Protein AF-A0AAW0FY39-F1 (afdb_monomer)

Secondary structure (DSSP, 8-state):
--PPPPHHHHHHHHHHHHHHHHHHHHHHHHH-SSGGG----TT--SPPGGGTSPPPHHHHHHHHHHHHHHHHHHHHHS-HHHHHHHHHHHHHHHHHTTS---------

Foldseek 3Di:
DDDQDDVVLLVVLVVQLVVLVVLLLVQVCVLDPHSVPQDPDPPDPDDHSCNPD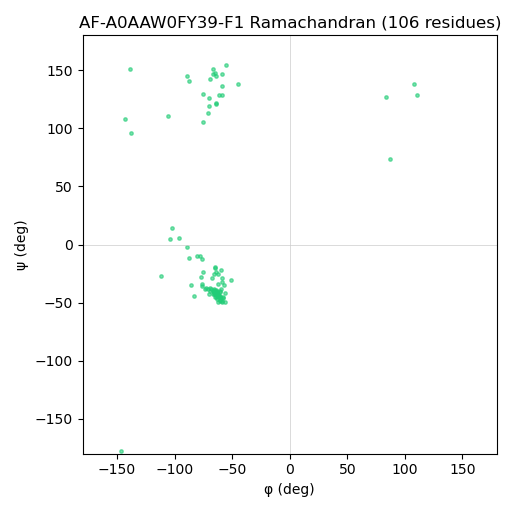PDDPSNVVSVVSNVVSVLVNCPNPDDVVVVVQVVVVVVVVVVCVVPDDDDDDDGD

Sequence (108 aa):
MSKIPAFAEIDQLVSLITSSVETIKTQYASLASNPSTLDLSLDSTAKHPLDLKAVPSALQDAFRTLQGSCAQLENIVLPPAYTIASVCCFVSCFNRFRTQCCVPIIPC

Radius of gyration: 17.85 Å; Cα contacts (8 Å, |Δi|>4): 57; chains: 1; bounding box: 40×33×47 Å

pLDDT: mean 73.07, std 18.02, range [32.75, 96.06]

Structure (mmCIF, N/CA/C/O backbone):
data_AF-A0AAW0FY39-F1
#
_entry.id   AF-A0AAW0FY39-F1
#
loop_
_atom_site.group_PDB
_atom_site.id
_atom_site.type_symbol
_atom_site.label_atom_id
_atom_site.label_alt_id
_atom_site.label_comp_id
_atom_site.label_asym_id
_atom_site.label_entity_id
_atom_site.label_seq_id
_atom_site.pdbx_PDB_ins_code
_atom_site.Cartn_x
_atom_site.Cartn_y
_atom_site.Cartn_z
_atom_site.occupancy
_atom_site.B_iso_or_equiv
_atom_site.auth_seq_id
_atom_site.auth_comp_id
_atom_site.auth_asym_id
_atom_site.auth_atom_id
_atom_site.pdbx_PDB_model_num
ATOM 1 N N . MET A 1 1 ? -12.908 -7.044 25.874 1.00 37.19 1 MET A N 1
ATOM 2 C CA . MET A 1 1 ? -13.138 -5.583 25.865 1.00 37.19 1 MET A CA 1
ATOM 3 C C . MET A 1 1 ? -12.559 -5.043 24.566 1.00 37.19 1 MET A C 1
ATOM 5 O O . MET A 1 1 ? -11.343 -4.950 24.472 1.00 37.19 1 MET A O 1
ATOM 9 N N . SER A 1 2 ? -13.387 -4.791 23.545 1.00 49.12 2 SER A N 1
ATOM 10 C CA . SER A 1 2 ? -12.915 -4.137 22.315 1.00 49.12 2 SER A CA 1
ATOM 11 C C . SER A 1 2 ? -12.622 -2.679 22.633 1.00 49.12 2 SER A C 1
ATOM 13 O O . SER A 1 2 ? -13.521 -1.927 23.004 1.00 49.12 2 SER A O 1
ATOM 15 N N . LYS A 1 3 ? -11.344 -2.311 22.568 1.00 60.12 3 LYS A N 1
ATOM 16 C CA . LYS A 1 3 ? -10.891 -0.928 22.677 1.00 60.12 3 LYS A CA 1
ATOM 17 C C . LYS A 1 3 ? -11.459 -0.184 21.469 1.00 60.12 3 LYS A C 1
ATOM 19 O O . LYS A 1 3 ? -11.238 -0.620 20.345 1.00 60.12 3 LYS A O 1
ATOM 24 N N . ILE A 1 4 ? -12.234 0.872 21.705 1.00 60.91 4 ILE A N 1
ATOM 25 C CA . ILE A 1 4 ? -12.691 1.742 20.619 1.00 60.91 4 ILE A CA 1
ATOM 26 C C . ILE A 1 4 ? -11.421 2.380 20.040 1.00 60.91 4 ILE A C 1
ATOM 28 O O . ILE A 1 4 ? -10.677 2.994 20.815 1.00 60.91 4 ILE A O 1
ATOM 32 N N . PRO A 1 5 ? -11.124 2.191 18.745 1.00 63.78 5 PRO A N 1
ATOM 33 C CA . PRO A 1 5 ? -9.969 2.818 18.122 1.00 63.78 5 PRO A CA 1
ATOM 34 C C . PRO A 1 5 ? -10.126 4.329 18.267 1.00 63.78 5 PRO A C 1
ATOM 36 O O . PRO A 1 5 ? -11.188 4.896 17.996 1.00 63.78 5 PRO A O 1
ATOM 39 N N . ALA A 1 6 ? -9.090 4.984 18.780 1.00 77.19 6 ALA A N 1
ATOM 40 C CA . ALA A 1 6 ? -9.106 6.434 18.878 1.00 77.19 6 ALA A CA 1
ATOM 41 C C . ALA A 1 6 ? -9.087 7.008 17.455 1.00 77.19 6 ALA A C 1
ATOM 43 O O . ALA A 1 6 ? -8.426 6.447 16.587 1.00 77.19 6 ALA A O 1
ATOM 44 N N . PHE A 1 7 ? -9.738 8.147 17.209 1.00 82.94 7 PHE A N 1
ATOM 45 C CA . PHE A 1 7 ? -9.664 8.821 15.902 1.00 82.94 7 PHE A CA 1
ATOM 46 C C . PHE A 1 7 ? -8.212 9.028 15.419 1.00 82.94 7 PHE A C 1
ATOM 48 O O . PHE A 1 7 ? -7.935 8.898 14.234 1.00 82.94 7 PHE A O 1
ATOM 55 N N . ALA A 1 8 ? -7.267 9.190 16.353 1.00 86.75 8 ALA A N 1
ATOM 56 C CA . ALA A 1 8 ? -5.834 9.231 16.068 1.00 86.75 8 ALA A CA 1
ATOM 57 C C . ALA A 1 8 ? -5.279 7.969 15.369 1.00 86.75 8 ALA A C 1
ATOM 59 O O . ALA A 1 8 ? -4.342 8.066 14.583 1.00 86.75 8 ALA A O 1
ATOM 60 N N . GLU A 1 9 ? -5.827 6.785 15.645 1.00 88.25 9 GLU A N 1
ATOM 61 C CA . GLU A 1 9 ? -5.433 5.524 15.001 1.00 88.25 9 GLU A CA 1
ATOM 62 C C . GLU A 1 9 ? -5.925 5.469 13.548 1.00 88.25 9 GLU A C 1
ATOM 64 O O . GLU A 1 9 ? -5.195 5.034 12.659 1.00 88.25 9 GLU A O 1
ATOM 69 N N . ILE A 1 10 ? -7.126 5.996 13.286 1.00 88.62 10 ILE A N 1
ATOM 70 C CA . ILE A 1 10 ? -7.654 6.156 11.924 1.00 88.62 10 ILE A CA 1
ATOM 71 C C . ILE A 1 10 ? -6.765 7.122 11.130 1.00 88.62 10 ILE A C 1
ATOM 73 O O . ILE A 1 10 ? -6.351 6.794 10.018 1.00 88.62 10 ILE A O 1
ATOM 77 N N . ASP A 1 11 ? -6.400 8.266 11.714 1.00 92.31 11 ASP A N 1
ATOM 78 C CA . ASP A 1 11 ? -5.516 9.248 11.072 1.00 92.31 11 ASP A CA 1
ATOM 79 C C . ASP A 1 11 ? -4.132 8.654 10.753 1.00 92.31 11 ASP A C 1
ATOM 81 O O . ASP A 1 11 ? -3.575 8.880 9.674 1.00 92.31 11 ASP A O 1
ATOM 85 N N . GLN A 1 12 ? -3.584 7.841 11.662 1.00 92.50 12 GLN A N 1
ATOM 86 C CA . GLN A 1 12 ? -2.329 7.118 11.441 1.00 92.50 12 GLN A CA 1
ATOM 87 C C . GLN A 1 12 ? -2.432 6.124 10.279 1.00 92.50 12 GLN A C 1
ATOM 89 O O . GLN A 1 12 ? -1.528 6.074 9.442 1.00 92.50 12 GLN A O 1
ATOM 94 N N . LEU A 1 13 ? -3.527 5.364 10.190 1.00 92.56 13 LEU A N 1
ATOM 95 C CA . LEU A 1 13 ? -3.759 4.428 9.088 1.00 92.56 13 LEU A CA 1
ATOM 96 C C . LEU A 1 13 ? -3.889 5.156 7.747 1.00 92.56 13 LEU A C 1
ATOM 98 O O . LEU A 1 13 ? -3.277 4.732 6.769 1.00 92.56 13 LEU A O 1
ATOM 102 N N . VAL A 1 14 ? -4.617 6.274 7.693 1.00 94.00 14 VAL A N 1
ATOM 103 C CA . VAL A 1 14 ? -4.755 7.089 6.472 1.00 94.00 14 VAL A CA 1
ATOM 104 C C . VAL A 1 14 ? -3.408 7.671 6.038 1.00 94.00 14 VAL A C 1
ATOM 106 O O . VAL A 1 14 ? -3.073 7.641 4.850 1.00 94.00 14 VAL A O 1
ATOM 109 N N . SER A 1 15 ? -2.600 8.147 6.986 1.00 94.88 15 SER A N 1
ATOM 110 C CA . SER A 1 15 ? -1.238 8.621 6.717 1.00 94.88 15 SER A CA 1
ATOM 111 C C . SER A 1 15 ? -0.355 7.509 6.135 1.00 94.88 15 SER A C 1
ATOM 113 O O . SER A 1 15 ? 0.311 7.699 5.113 1.00 94.88 15 SER A O 1
ATOM 115 N N . LEU A 1 16 ? -0.416 6.308 6.717 1.00 93.88 16 LEU A N 1
ATOM 116 C CA . LEU A 1 16 ? 0.350 5.149 6.262 1.00 93.88 16 LEU A CA 1
ATOM 117 C C . LEU A 1 16 ? -0.082 4.665 4.869 1.00 93.88 16 LEU A C 1
ATOM 119 O O . LEU A 1 16 ? 0.769 4.351 4.033 1.00 93.88 16 LEU A O 1
ATOM 123 N N . ILE A 1 17 ? -1.389 4.658 4.593 1.00 94.88 17 ILE A N 1
ATOM 124 C CA . ILE A 1 17 ? -1.954 4.377 3.266 1.00 94.88 17 ILE A CA 1
ATOM 125 C C . ILE A 1 17 ? -1.417 5.385 2.251 1.00 94.88 17 ILE A C 1
ATOM 127 O O . ILE A 1 17 ? -0.908 4.990 1.205 1.00 94.88 17 ILE A O 1
ATOM 131 N N . THR A 1 18 ? -1.473 6.678 2.574 1.00 96.06 18 THR A N 1
ATOM 132 C CA . THR A 1 18 ? -1.027 7.754 1.679 1.00 96.06 18 THR A CA 1
ATOM 133 C C . THR A 1 18 ? 0.458 7.616 1.340 1.00 96.06 18 THR A C 1
ATOM 135 O O . THR A 1 18 ? 0.817 7.587 0.163 1.00 96.06 18 THR A O 1
ATOM 138 N N . SER A 1 19 ? 1.307 7.416 2.350 1.00 95.19 19 SER A N 1
ATOM 139 C CA . SER A 1 19 ? 2.750 7.193 2.177 1.00 95.19 19 SER A CA 1
ATOM 140 C C . SER A 1 19 ? 3.063 5.934 1.350 1.00 95.19 19 SER A C 1
ATOM 142 O O . SER A 1 19 ? 3.914 5.943 0.452 1.00 95.19 19 SER A O 1
ATOM 144 N N . SER A 1 20 ? 2.319 4.847 1.578 1.00 93.00 20 SER A N 1
ATOM 145 C CA . SER A 1 20 ? 2.464 3.609 0.801 1.00 93.00 20 SER A CA 1
ATOM 146 C C . SER A 1 20 ? 2.070 3.815 -0.665 1.00 93.00 20 SER A C 1
ATOM 148 O O . SER A 1 20 ? 2.776 3.360 -1.565 1.00 93.00 20 SER A O 1
ATOM 150 N N . VAL A 1 21 ? 0.985 4.551 -0.931 1.00 93.06 21 VAL A N 1
ATOM 151 C CA . VAL A 1 21 ? 0.546 4.905 -2.291 1.00 93.06 21 VAL A CA 1
ATOM 152 C C . VAL A 1 21 ? 1.574 5.787 -3.000 1.00 93.06 21 VAL A C 1
ATOM 154 O O . VAL A 1 21 ? 1.837 5.578 -4.183 1.00 93.06 21 VAL A O 1
ATOM 157 N N . GLU A 1 22 ? 2.186 6.752 -2.316 1.00 92.56 22 GLU A N 1
ATOM 158 C CA . GLU A 1 22 ? 3.271 7.563 -2.882 1.00 92.56 22 GLU A CA 1
ATOM 159 C C . GLU A 1 22 ? 4.487 6.708 -3.253 1.00 92.56 22 GLU A C 1
ATOM 161 O O . GLU A 1 22 ? 5.032 6.832 -4.354 1.00 92.56 22 GLU A O 1
ATOM 166 N N . THR A 1 23 ? 4.860 5.763 -2.389 1.00 90.81 23 THR A N 1
ATOM 167 C CA . THR A 1 23 ? 5.926 4.798 -2.687 1.00 90.81 23 THR A CA 1
ATOM 168 C C . THR A 1 23 ? 5.573 3.954 -3.915 1.00 90.81 23 THR A C 1
ATOM 170 O O . THR A 1 23 ? 6.384 3.805 -4.823 1.00 90.81 23 THR A O 1
ATOM 173 N N . ILE A 1 24 ? 4.337 3.466 -4.019 1.00 89.69 24 ILE A N 1
ATOM 174 C CA . ILE A 1 24 ? 3.869 2.708 -5.188 1.00 89.69 24 ILE A CA 1
ATOM 175 C C . ILE A 1 24 ? 3.956 3.555 -6.466 1.00 89.69 24 ILE A C 1
ATOM 177 O O . ILE A 1 24 ? 4.508 3.099 -7.467 1.00 89.69 24 ILE A O 1
ATOM 181 N N . LYS A 1 25 ? 3.474 4.803 -6.434 1.00 87.50 25 LYS A N 1
ATOM 182 C CA . LYS A 1 25 ? 3.530 5.731 -7.577 1.00 87.50 25 LYS A CA 1
ATOM 183 C C . LYS A 1 25 ? 4.964 5.967 -8.051 1.00 87.50 25 LYS A C 1
ATOM 185 O O . LYS A 1 25 ? 5.228 5.896 -9.248 1.00 87.50 25 LYS A O 1
ATOM 190 N N . THR A 1 26 ? 5.892 6.214 -7.127 1.00 88.38 26 THR A N 1
ATOM 191 C CA . THR A 1 26 ? 7.305 6.462 -7.464 1.00 88.38 26 THR A CA 1
ATOM 192 C C . THR A 1 26 ? 7.983 5.229 -8.063 1.00 88.38 26 THR A C 1
ATOM 194 O O . THR A 1 26 ? 8.699 5.348 -9.058 1.00 88.38 26 THR A O 1
ATOM 197 N N . GLN A 1 27 ? 7.714 4.036 -7.528 1.00 87.25 27 GLN A N 1
ATOM 198 C CA . GLN A 1 27 ? 8.245 2.782 -8.071 1.00 87.25 27 GLN A CA 1
ATOM 199 C C . GLN A 1 27 ? 7.637 2.441 -9.437 1.00 87.25 27 GLN A C 1
ATOM 201 O O . GLN A 1 27 ? 8.341 1.996 -10.339 1.00 87.25 27 GLN A O 1
ATOM 206 N N . TYR A 1 28 ? 6.345 2.686 -9.650 1.00 84.94 28 TYR A N 1
ATOM 207 C CA . TYR A 1 28 ? 5.753 2.498 -10.974 1.00 84.94 28 TYR A CA 1
ATOM 208 C C . TYR A 1 28 ? 6.303 3.480 -12.008 1.00 84.94 28 TYR A C 1
ATOM 210 O O . TYR A 1 28 ? 6.562 3.080 -13.143 1.00 84.94 28 TYR A O 1
ATOM 218 N N . ALA A 1 29 ? 6.541 4.735 -11.622 1.00 83.00 29 ALA A N 1
ATOM 219 C CA . ALA A 1 29 ? 7.163 5.720 -12.498 1.00 83.00 29 ALA A CA 1
ATOM 220 C C . ALA A 1 29 ? 8.595 5.325 -12.903 1.00 83.00 29 ALA A C 1
ATOM 222 O O . ALA A 1 29 ? 8.991 5.590 -14.033 1.00 83.00 29 ALA A O 1
ATOM 223 N N .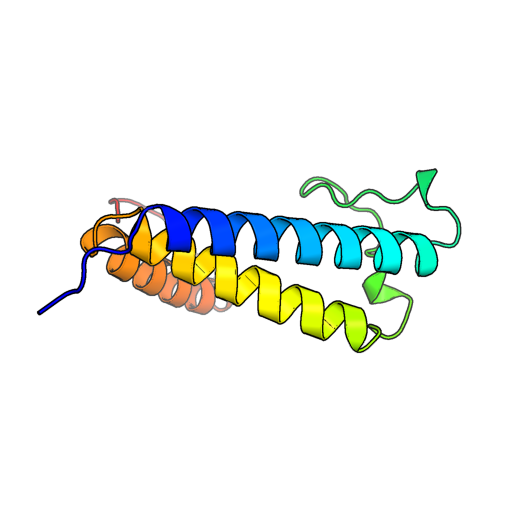 SER A 1 30 ? 9.357 4.661 -12.023 1.00 82.31 30 SER A N 1
ATOM 224 C CA . SER A 1 30 ? 10.701 4.156 -12.348 1.00 82.31 30 SER A CA 1
ATOM 225 C C . SER A 1 30 ? 10.679 2.869 -13.187 1.00 82.31 30 SER A C 1
ATOM 227 O O . SER A 1 30 ? 11.593 2.609 -13.975 1.00 82.31 30 SER A O 1
ATOM 229 N N . LEU A 1 31 ? 9.628 2.056 -13.053 1.00 77.12 31 LEU A N 1
ATOM 230 C CA . LEU A 1 31 ? 9.420 0.848 -13.853 1.00 77.12 31 LEU A CA 1
ATOM 231 C C . LEU A 1 31 ? 8.945 1.169 -15.273 1.00 77.12 31 LEU A C 1
ATOM 233 O O . LEU A 1 31 ? 9.344 0.476 -16.216 1.00 77.12 31 LEU A O 1
ATOM 237 N N . ALA A 1 32 ? 8.132 2.210 -15.440 1.00 71.75 32 ALA A N 1
ATOM 238 C CA . ALA A 1 3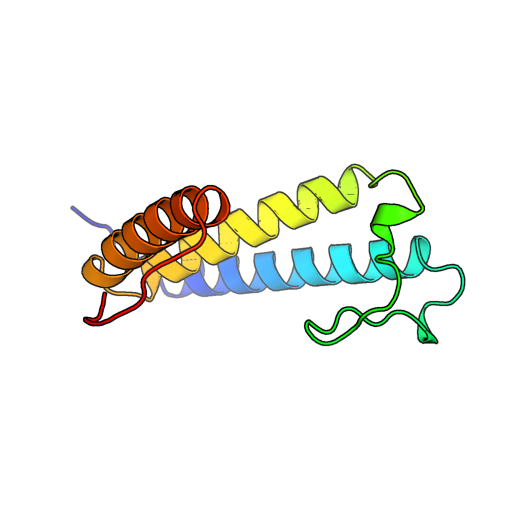2 ? 7.649 2.649 -16.736 1.00 71.75 32 ALA A CA 1
ATOM 239 C C . ALA A 1 32 ? 8.786 3.270 -17.562 1.00 71.75 32 ALA A C 1
ATOM 241 O O . ALA A 1 32 ? 9.445 4.213 -17.138 1.00 71.75 32 ALA A O 1
ATOM 242 N N . SER A 1 33 ? 8.990 2.778 -18.786 1.00 67.19 33 SER A N 1
ATOM 243 C CA . SER A 1 33 ? 9.888 3.436 -19.750 1.00 67.19 33 SER A CA 1
ATOM 244 C C . SER A 1 33 ? 9.373 4.827 -20.150 1.00 67.19 33 SER A C 1
ATOM 246 O O . SER A 1 33 ? 10.149 5.676 -20.575 1.00 67.19 33 SER A O 1
ATOM 248 N N . ASN A 1 34 ? 8.061 5.051 -20.009 1.00 67.12 34 ASN A N 1
ATOM 249 C CA . ASN A 1 34 ? 7.415 6.348 -20.131 1.00 67.12 34 ASN A CA 1
ATOM 250 C C . ASN A 1 34 ? 6.265 6.439 -19.102 1.00 67.12 34 ASN A C 1
ATOM 252 O O . ASN A 1 34 ? 5.250 5.759 -19.266 1.00 67.12 34 ASN A O 1
ATOM 256 N N . PRO A 1 35 ? 6.396 7.231 -18.024 1.00 66.50 35 PRO A N 1
ATOM 257 C CA . PRO A 1 35 ? 5.382 7.309 -16.972 1.00 66.50 35 PRO A CA 1
ATOM 258 C C . PRO A 1 35 ? 4.047 7.897 -17.458 1.00 66.50 35 PRO A C 1
ATOM 260 O O . PRO A 1 35 ? 3.017 7.633 -16.849 1.00 66.50 35 PRO A O 1
ATOM 263 N N . SER A 1 36 ? 4.030 8.635 -18.574 1.00 65.06 36 SER A N 1
ATOM 264 C CA . SER A 1 36 ? 2.809 9.219 -19.150 1.00 65.06 36 SER A CA 1
ATOM 265 C C . SER A 1 36 ? 1.920 8.213 -19.889 1.00 65.06 36 SER A C 1
ATOM 267 O O . SER A 1 36 ? 0.784 8.540 -20.213 1.00 65.06 36 SER A O 1
ATOM 269 N N . THR A 1 37 ? 2.417 7.004 -20.167 1.00 65.06 37 THR A N 1
ATOM 270 C CA . THR A 1 37 ? 1.639 5.917 -20.793 1.00 65.06 37 THR A CA 1
ATOM 271 C C . THR A 1 37 ? 1.225 4.846 -19.788 1.00 65.06 37 THR A C 1
ATOM 273 O O . THR A 1 37 ? 0.721 3.795 -20.178 1.00 65.06 37 THR A O 1
ATOM 276 N N . LEU A 1 38 ? 1.511 5.068 -18.504 1.00 70.88 38 LEU A N 1
ATOM 277 C CA . LEU A 1 38 ? 1.150 4.151 -17.443 1.00 70.88 38 LEU A CA 1
ATOM 278 C C . LEU A 1 38 ? -0.347 4.279 -17.155 1.00 70.88 38 LEU A C 1
ATOM 280 O O . LEU A 1 38 ? -0.780 5.230 -16.508 1.00 70.88 38 LEU A O 1
ATOM 284 N N . ASP A 1 39 ? -1.113 3.295 -17.606 1.00 74.44 39 ASP A N 1
ATOM 285 C CA . ASP A 1 39 ? -2.521 3.162 -17.263 1.00 74.44 39 ASP A CA 1
ATOM 286 C C . ASP A 1 39 ? -2.698 2.014 -16.261 1.00 74.44 39 ASP A C 1
ATOM 288 O O . ASP A 1 39 ? -2.474 0.851 -16.591 1.00 74.44 39 ASP A O 1
ATOM 292 N N . LEU A 1 40 ? -3.046 2.364 -15.019 1.00 76.69 40 LEU A N 1
ATOM 293 C CA . LEU A 1 40 ? -3.367 1.425 -13.934 1.00 76.69 40 LEU A CA 1
ATOM 294 C C . LEU A 1 40 ? -4.885 1.321 -13.702 1.00 76.69 40 LEU A C 1
ATOM 296 O O . LEU A 1 40 ? -5.315 0.849 -12.649 1.00 76.69 40 LEU A O 1
ATOM 300 N N . SER A 1 41 ? -5.700 1.811 -14.640 1.00 81.00 41 SER A N 1
ATOM 301 C CA . SER A 1 41 ? -7.149 1.664 -14.576 1.00 81.00 41 SER A CA 1
ATOM 302 C C . SER A 1 41 ? -7.554 0.194 -14.676 1.00 81.00 41 SER A C 1
ATOM 304 O O . SER A 1 41 ? -6.926 -0.594 -15.384 1.00 81.00 41 SER A O 1
ATOM 306 N N . LEU A 1 42 ? -8.645 -0.166 -13.999 1.00 79.12 42 LEU A N 1
ATOM 307 C CA . LEU A 1 42 ? -9.221 -1.515 -14.038 1.00 79.12 42 LEU A CA 1
ATOM 308 C C . LEU A 1 42 ? -9.691 -1.915 -15.446 1.00 79.12 42 LEU A C 1
ATOM 310 O O . LEU A 1 42 ? -9.725 -3.100 -15.762 1.00 79.12 42 LEU A O 1
ATOM 314 N N . ASP A 1 43 ? -10.023 -0.933 -16.285 1.00 80.25 43 ASP A N 1
ATOM 315 C CA . ASP A 1 43 ? -10.515 -1.144 -17.651 1.00 80.25 43 ASP A CA 1
ATOM 316 C C . ASP A 1 43 ? -9.384 -1.219 -18.693 1.00 80.25 43 ASP A C 1
ATOM 318 O O . ASP A 1 43 ? -9.634 -1.415 -19.884 1.00 80.25 43 ASP A O 1
ATOM 322 N N . SER A 1 44 ? -8.129 -1.040 -18.267 1.00 78.31 44 SER A N 1
ATOM 323 C CA . SER A 1 44 ? -6.980 -1.064 -19.164 1.00 78.31 44 SER A CA 1
ATOM 324 C C . SER A 1 44 ? -6.631 -2.489 -19.580 1.00 78.31 44 SER A C 1
ATOM 326 O O . SER A 1 44 ? -6.432 -3.377 -18.753 1.00 78.31 44 SER A O 1
ATOM 328 N N . THR A 1 45 ? -6.480 -2.702 -20.887 1.00 80.81 45 THR A N 1
ATOM 329 C CA . THR A 1 45 ? -5.928 -3.946 -21.448 1.00 80.81 45 THR A CA 1
ATOM 330 C C . THR A 1 45 ? -4.433 -3.829 -21.753 1.00 80.81 45 THR A C 1
ATOM 332 O O . THR A 1 45 ? -3.863 -4.711 -22.399 1.00 80.81 45 THR A O 1
ATOM 335 N N . ALA A 1 46 ? -3.796 -2.715 -21.378 1.00 77.69 46 ALA A N 1
ATOM 336 C CA . ALA A 1 46 ? -2.367 -2.528 -21.576 1.00 77.69 46 ALA A CA 1
ATOM 337 C C . ALA A 1 46 ? -1.575 -3.510 -20.702 1.00 77.69 46 ALA A C 1
ATOM 339 O O . ALA A 1 46 ? -2.017 -3.925 -19.632 1.00 77.69 46 ALA A O 1
ATOM 340 N N . LYS A 1 47 ? -0.378 -3.888 -21.161 1.00 74.69 47 LYS A N 1
ATOM 341 C CA . LYS A 1 47 ? 0.485 -4.795 -20.402 1.00 74.69 47 LYS A CA 1
ATOM 342 C C . LYS A 1 47 ? 0.857 -4.158 -19.064 1.00 74.69 47 LYS A C 1
ATOM 344 O O . LYS A 1 47 ? 1.350 -3.028 -19.040 1.00 74.69 47 LYS A O 1
ATOM 349 N N . HIS A 1 48 ? 0.658 -4.887 -17.970 1.00 77.50 48 HIS A N 1
ATOM 350 C CA . HIS A 1 48 ? 0.910 -4.350 -16.645 1.00 77.50 48 HIS A CA 1
ATOM 351 C C . HIS A 1 48 ? 2.427 -4.150 -16.451 1.00 77.50 48 HIS A C 1
ATOM 353 O O . HIS A 1 48 ? 3.221 -4.984 -16.899 1.00 77.50 48 HIS A O 1
ATOM 359 N N . PRO A 1 49 ? 2.892 -3.083 -15.775 1.00 75.00 49 PRO A N 1
ATOM 360 C CA . PRO A 1 49 ? 4.329 -2.821 -15.622 1.00 75.00 49 PRO A CA 1
ATOM 361 C C . PRO A 1 49 ? 5.091 -3.959 -14.938 1.00 75.00 49 PRO A C 1
ATOM 363 O O . PRO A 1 49 ? 6.271 -4.176 -15.214 1.00 75.00 49 PRO A O 1
ATOM 366 N N . LEU A 1 50 ? 4.406 -4.705 -14.068 1.00 77.56 50 LEU A N 1
ATOM 367 C CA . LEU A 1 50 ? 4.971 -5.863 -13.373 1.00 77.56 50 LEU A CA 1
ATOM 368 C C . LEU A 1 50 ? 5.044 -7.129 -14.245 1.00 77.56 50 LEU A C 1
ATOM 370 O O . LEU A 1 50 ? 5.733 -8.069 -13.868 1.00 77.56 50 LEU A O 1
ATOM 374 N N . ASP A 1 51 ? 4.426 -7.145 -15.432 1.00 76.94 51 ASP A N 1
ATOM 375 C CA . ASP A 1 51 ? 4.553 -8.251 -16.399 1.00 76.94 51 ASP A CA 1
ATOM 376 C C . ASP A 1 51 ? 5.854 -8.168 -17.216 1.00 76.94 51 ASP A C 1
ATOM 378 O O . ASP A 1 51 ? 6.163 -9.050 -18.023 1.00 76.94 51 ASP A O 1
ATOM 382 N N . LEU A 1 52 ? 6.576 -7.050 -17.105 1.00 70.44 52 LEU A N 1
ATOM 383 C CA . LEU A 1 52 ? 7.742 -6.724 -17.928 1.00 70.44 52 LEU A CA 1
ATOM 384 C C . LEU A 1 52 ? 9.053 -6.723 -17.146 1.00 70.44 52 LEU A C 1
ATOM 386 O O . LEU A 1 52 ? 10.114 -6.924 -17.734 1.00 70.44 52 LEU A O 1
ATOM 390 N N . LYS A 1 53 ? 8.997 -6.463 -15.841 1.00 75.50 53 LYS A N 1
ATOM 391 C CA . LYS A 1 53 ? 10.167 -6.290 -14.980 1.00 75.50 53 LYS A CA 1
ATOM 392 C C . LYS A 1 53 ? 9.941 -6.987 -13.647 1.00 75.50 53 LYS A C 1
ATOM 394 O O . LYS A 1 53 ? 8.815 -7.081 -13.167 1.00 75.50 53 LYS A O 1
ATOM 399 N N . ALA A 1 54 ? 11.032 -7.438 -13.034 1.00 79.56 54 ALA A N 1
ATOM 400 C CA . ALA A 1 54 ? 10.989 -7.962 -11.677 1.00 79.56 54 ALA A CA 1
ATOM 401 C C . ALA A 1 54 ? 10.463 -6.891 -10.708 1.00 79.56 54 ALA A C 1
ATOM 403 O O . ALA A 1 54 ? 10.865 -5.728 -10.775 1.00 79.56 54 ALA A O 1
ATOM 404 N N . VAL A 1 55 ? 9.569 -7.299 -9.807 1.00 80.88 55 VAL A N 1
ATOM 405 C CA . VAL A 1 55 ? 8.958 -6.408 -8.817 1.00 80.88 55 VAL A CA 1
ATOM 406 C C . VAL A 1 55 ? 10.017 -6.010 -7.779 1.00 80.88 55 VAL A C 1
ATOM 408 O O . VAL A 1 55 ? 10.525 -6.900 -7.090 1.00 80.88 55 VAL A O 1
ATOM 411 N N . PRO A 1 56 ? 10.354 -4.715 -7.623 1.00 85.19 56 PRO A N 1
ATOM 412 C CA . PRO A 1 56 ? 11.317 -4.285 -6.614 1.00 85.19 56 PRO A CA 1
ATOM 413 C C . PRO A 1 56 ? 10.786 -4.568 -5.203 1.00 85.19 56 PRO A C 1
ATOM 415 O O . PRO A 1 56 ? 9.588 -4.443 -4.944 1.00 85.19 56 PRO A O 1
ATOM 418 N N . SER A 1 57 ? 11.675 -4.924 -4.272 1.00 87.00 57 SER A N 1
ATOM 419 C CA . SER A 1 57 ? 11.307 -5.249 -2.883 1.00 87.00 57 SER A CA 1
ATOM 420 C C . SER A 1 57 ? 10.550 -4.110 -2.200 1.00 87.00 57 SER A C 1
ATOM 422 O O . SER A 1 57 ? 9.514 -4.348 -1.591 1.00 87.00 57 SER A O 1
ATOM 424 N N . ALA A 1 58 ? 10.984 -2.864 -2.413 1.00 84.81 58 ALA A N 1
ATOM 425 C CA . ALA A 1 58 ? 10.308 -1.675 -1.895 1.00 84.81 58 ALA A CA 1
ATOM 426 C C . ALA A 1 58 ? 8.841 -1.566 -2.351 1.00 84.81 58 ALA A C 1
ATOM 428 O O . ALA A 1 58 ? 7.985 -1.121 -1.591 1.00 84.81 58 ALA A O 1
ATOM 429 N N . LEU A 1 59 ? 8.531 -2.003 -3.577 1.00 87.88 59 LEU A N 1
ATOM 430 C CA . LEU A 1 59 ? 7.159 -2.023 -4.081 1.00 87.88 59 LEU A CA 1
ATOM 431 C C . LEU A 1 59 ? 6.340 -3.149 -3.432 1.00 87.88 59 LEU A C 1
ATOM 433 O O . LEU A 1 59 ? 5.177 -2.942 -3.097 1.00 87.88 59 LEU A O 1
ATOM 437 N N . GLN A 1 60 ? 6.944 -4.318 -3.201 1.00 88.56 60 GLN A N 1
ATOM 438 C CA . GLN A 1 60 ? 6.285 -5.416 -2.482 1.00 88.56 60 GLN A CA 1
ATOM 439 C C . GLN A 1 60 ? 5.953 -5.033 -1.036 1.00 88.56 60 GLN A C 1
ATOM 441 O O . GLN A 1 60 ? 4.848 -5.305 -0.565 1.00 88.56 60 GLN A O 1
ATOM 446 N N . ASP A 1 61 ? 6.882 -4.375 -0.345 1.00 89.69 61 ASP A N 1
ATOM 447 C CA . ASP A 1 61 ? 6.687 -3.925 1.033 1.00 89.69 61 ASP A CA 1
ATOM 448 C C . ASP A 1 61 ? 5.614 -2.833 1.118 1.00 89.69 61 ASP A C 1
ATOM 450 O O . ASP A 1 61 ? 4.751 -2.880 2.000 1.00 89.69 61 ASP A O 1
ATOM 454 N N . ALA A 1 62 ? 5.593 -1.905 0.155 1.00 89.88 62 ALA A N 1
ATOM 455 C CA . ALA A 1 62 ? 4.544 -0.896 0.056 1.00 89.88 62 ALA A CA 1
ATOM 456 C C . ALA A 1 62 ? 3.162 -1.524 -0.190 1.00 89.88 62 ALA A C 1
ATOM 458 O O . ALA A 1 62 ? 2.192 -1.119 0.447 1.00 89.88 62 ALA A O 1
ATOM 459 N N . PHE A 1 63 ? 3.056 -2.553 -1.040 1.00 89.25 63 PHE A N 1
ATOM 460 C CA . PHE A 1 63 ? 1.792 -3.272 -1.239 1.00 89.25 63 PHE A CA 1
ATOM 461 C C . PHE A 1 63 ? 1.314 -3.990 0.018 1.00 89.25 63 PHE A C 1
ATOM 463 O O . PHE A 1 63 ? 0.138 -3.894 0.363 1.00 89.25 63 PHE A O 1
ATOM 470 N N . ARG A 1 64 ? 2.209 -4.690 0.723 1.00 89.94 64 ARG A N 1
ATOM 471 C CA . ARG A 1 64 ? 1.862 -5.378 1.975 1.00 89.94 64 ARG A CA 1
ATOM 472 C C . ARG A 1 64 ? 1.379 -4.395 3.032 1.00 89.94 64 ARG A C 1
ATOM 474 O O . ARG A 1 64 ? 0.372 -4.651 3.687 1.00 89.94 64 ARG A O 1
ATOM 481 N N . THR A 1 65 ? 2.077 -3.271 3.164 1.00 91.56 65 THR A N 1
ATOM 482 C CA . THR A 1 65 ? 1.707 -2.200 4.093 1.00 91.56 65 THR A CA 1
ATOM 483 C C . THR A 1 65 ? 0.343 -1.627 3.726 1.00 91.56 65 THR A C 1
ATOM 485 O O . THR A 1 65 ? -0.546 -1.603 4.570 1.00 91.56 65 THR A O 1
ATOM 488 N N . LEU A 1 66 ? 0.131 -1.277 2.454 1.00 91.75 66 LEU A N 1
ATOM 489 C CA . LEU A 1 66 ? -1.145 -0.766 1.957 1.00 91.75 66 LEU A CA 1
ATOM 490 C C . LEU A 1 66 ? -2.300 -1.735 2.243 1.00 91.75 66 LEU A C 1
ATOM 492 O O . LEU A 1 66 ? -3.318 -1.334 2.801 1.00 91.75 66 LEU A O 1
ATOM 496 N N . GLN A 1 67 ? -2.135 -3.015 1.906 1.00 90.00 67 GLN A N 1
ATOM 497 C CA . GLN A 1 67 ? -3.156 -4.038 2.121 1.00 90.00 67 GLN A CA 1
ATOM 498 C C . GLN A 1 67 ? -3.476 -4.211 3.612 1.00 90.00 67 GLN A C 1
ATOM 500 O O . GLN A 1 67 ? -4.645 -4.252 3.992 1.00 90.00 67 GLN A O 1
ATOM 505 N 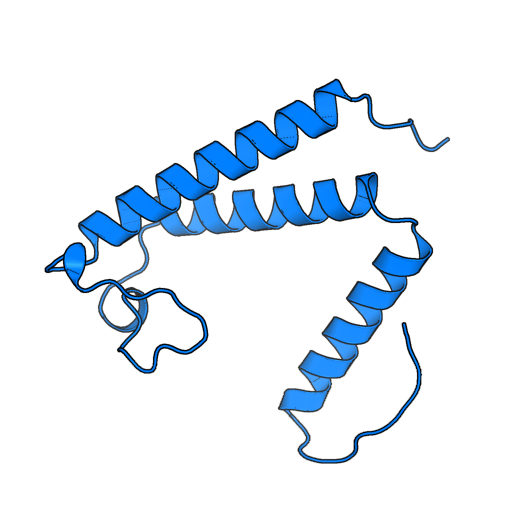N . GLY A 1 68 ? -2.448 -4.276 4.461 1.00 88.62 68 GLY A N 1
ATOM 506 C CA . GLY A 1 68 ? -2.611 -4.410 5.906 1.00 88.62 68 GLY A CA 1
ATOM 507 C C . GLY A 1 68 ? -3.280 -3.193 6.545 1.00 88.62 68 GLY A C 1
ATOM 508 O O . GLY A 1 68 ? -4.121 -3.356 7.429 1.00 88.62 68 GLY A O 1
ATOM 509 N N . SER A 1 69 ? -2.943 -1.980 6.106 1.00 90.38 69 SER A N 1
ATOM 510 C CA . SER A 1 69 ? -3.549 -0.746 6.612 1.00 90.38 69 SER A CA 1
ATOM 511 C C . SER A 1 69 ? -5.000 -0.592 6.167 1.00 90.38 69 SER A C 1
ATOM 513 O O . SER A 1 69 ? -5.843 -0.253 6.992 1.00 90.38 69 SER A O 1
ATOM 515 N N . CYS A 1 70 ? -5.319 -0.900 4.907 1.00 89.31 70 CYS A N 1
ATOM 516 C CA . CYS A 1 70 ? -6.698 -0.888 4.418 1.00 89.31 70 CYS A CA 1
ATOM 517 C C . CYS A 1 70 ? -7.570 -1.914 5.152 1.00 89.31 70 CYS A C 1
ATOM 519 O O . CYS A 1 70 ? -8.669 -1.571 5.573 1.00 89.31 70 CYS A O 1
ATOM 521 N N . ALA A 1 71 ? -7.069 -3.133 5.382 1.00 86.75 71 ALA A N 1
ATOM 522 C CA . ALA A 1 71 ? -7.803 -4.158 6.127 1.00 86.75 71 ALA A CA 1
ATOM 523 C C . ALA A 1 71 ? -8.053 -3.752 7.591 1.00 86.75 71 ALA A C 1
ATOM 525 O O . ALA A 1 71 ? -9.128 -3.988 8.139 1.00 86.75 71 ALA A O 1
ATOM 526 N N . GLN A 1 72 ? -7.071 -3.117 8.237 1.00 88.25 72 GLN A N 1
ATOM 527 C CA . GLN A 1 72 ? -7.246 -2.583 9.590 1.00 88.25 72 GLN A CA 1
ATOM 528 C C . GLN A 1 72 ? -8.268 -1.447 9.624 1.00 88.25 72 GLN A C 1
ATOM 530 O O . GLN A 1 72 ? -9.124 -1.431 10.503 1.00 88.25 72 GLN A O 1
ATOM 535 N N . LEU A 1 73 ? -8.220 -0.537 8.650 1.00 87.81 73 LEU A N 1
ATOM 536 C CA . LEU A 1 73 ? -9.182 0.554 8.541 1.00 87.81 73 LEU A CA 1
ATOM 537 C C . LEU A 1 73 ? -10.606 0.028 8.310 1.00 87.81 73 LEU A C 1
ATOM 539 O O . LEU A 1 73 ? -11.540 0.488 8.962 1.00 87.81 73 LEU A O 1
ATOM 543 N N . GLU A 1 74 ? -10.768 -0.971 7.443 1.00 86.50 74 GLU A N 1
ATOM 544 C CA . GLU A 1 74 ? -12.047 -1.640 7.191 1.00 86.50 74 GLU A CA 1
ATOM 545 C C . GLU A 1 74 ? -12.622 -2.247 8.479 1.00 86.50 74 GLU A C 1
ATOM 547 O O . GLU A 1 74 ? -13.785 -2.017 8.797 1.00 86.50 74 GLU A O 1
ATOM 552 N N . ASN A 1 75 ? -11.796 -2.927 9.278 1.00 83.38 75 ASN A N 1
ATOM 553 C CA . ASN A 1 75 ? -12.209 -3.512 10.560 1.00 83.38 75 ASN A CA 1
ATOM 554 C C . ASN A 1 75 ? -12.604 -2.479 11.624 1.00 83.38 75 ASN A C 1
ATOM 556 O O . ASN A 1 75 ? -13.333 -2.811 12.557 1.00 83.38 75 ASN A O 1
ATOM 560 N N . ILE A 1 76 ? -12.086 -1.254 11.524 1.00 84.44 76 ILE A N 1
ATOM 561 C CA . ILE A 1 76 ? -12.403 -0.157 12.442 1.00 84.44 76 ILE A CA 1
ATOM 562 C C . ILE A 1 76 ? -13.707 0.534 12.034 1.00 84.44 76 ILE A C 1
ATOM 564 O O . ILE A 1 76 ? -14.531 0.856 12.890 1.00 84.44 76 ILE A O 1
ATOM 568 N N . VAL A 1 77 ? -13.877 0.798 10.737 1.00 84.19 77 VAL A N 1
ATOM 569 C CA . VAL A 1 77 ? -14.975 1.620 10.209 1.00 84.19 77 VAL A CA 1
ATOM 570 C C . VAL A 1 77 ? -16.236 0.796 9.962 1.00 84.19 77 VAL A C 1
ATOM 572 O O . VAL A 1 77 ? -17.343 1.306 10.142 1.00 84.19 77 VAL A O 1
ATOM 575 N N . LEU A 1 78 ? -16.097 -0.467 9.552 1.00 81.00 78 LEU A N 1
ATOM 576 C CA . LEU A 1 78 ? -17.239 -1.324 9.268 1.00 81.00 78 LEU A CA 1
ATOM 577 C C . LEU A 1 78 ? -17.700 -2.089 10.515 1.00 81.00 78 LEU A C 1
ATOM 579 O O . LEU A 1 78 ? -16.889 -2.537 11.327 1.00 81.00 78 LEU A O 1
ATOM 583 N N . PRO A 1 79 ? -19.018 -2.310 10.662 1.00 73.38 79 PRO A N 1
ATOM 584 C CA . PRO A 1 79 ? -19.527 -3.227 11.666 1.00 73.38 79 PRO A CA 1
ATOM 585 C C . PRO A 1 79 ? -18.964 -4.641 11.448 1.00 73.38 79 PRO A C 1
ATOM 587 O O . PRO A 1 79 ? -18.845 -5.081 10.303 1.00 73.38 79 PRO A O 1
ATOM 590 N N . PRO A 1 80 ? -18.738 -5.420 12.519 1.00 66.75 80 PRO A N 1
ATOM 591 C CA . PRO A 1 80 ? -18.133 -6.752 12.425 1.00 66.75 80 PRO A CA 1
ATOM 592 C C . PRO A 1 80 ? -18.931 -7.743 11.561 1.00 66.75 80 PRO A C 1
ATOM 594 O O . PRO A 1 80 ? -18.363 -8.703 11.045 1.00 66.75 80 PRO A O 1
ATOM 597 N N . ALA A 1 81 ? -20.233 -7.507 11.360 1.00 64.25 81 ALA A N 1
ATOM 598 C CA . ALA A 1 81 ? -21.052 -8.286 10.433 1.00 64.25 81 ALA A CA 1
ATOM 599 C C . ALA A 1 81 ? -20.526 -8.221 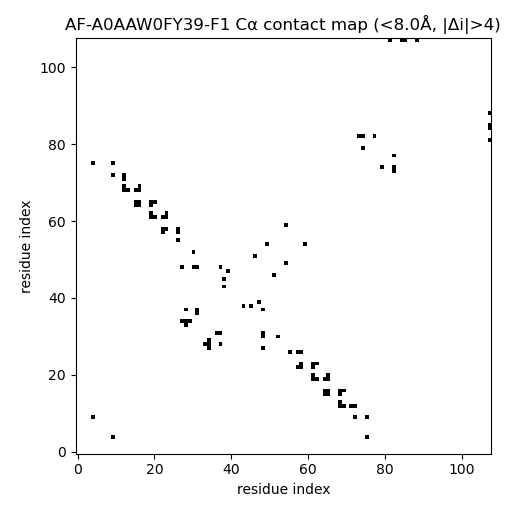8.985 1.00 64.25 81 ALA A C 1
ATOM 601 O O . ALA A 1 81 ? -20.499 -9.244 8.306 1.00 64.25 81 ALA A O 1
ATOM 602 N N . TYR A 1 82 ? -20.038 -7.055 8.548 1.00 63.59 82 TYR A N 1
ATOM 603 C CA . TYR A 1 82 ? -19.513 -6.841 7.196 1.00 63.59 82 TYR A CA 1
ATOM 604 C C . TYR A 1 82 ? -18.122 -7.447 7.008 1.00 63.59 82 TYR A C 1
ATOM 606 O O . TYR A 1 82 ? -17.828 -7.986 5.946 1.00 63.59 82 TYR A O 1
ATOM 614 N N . THR A 1 83 ? -17.284 -7.449 8.047 1.00 59.75 83 THR A N 1
ATOM 615 C CA . THR A 1 83 ? -15.967 -8.099 7.997 1.00 59.75 83 THR A CA 1
ATOM 616 C C . THR A 1 83 ? -16.093 -9.608 7.765 1.00 59.75 83 THR A C 1
ATOM 618 O O . THR A 1 83 ? -15.379 -10.182 6.943 1.00 59.75 83 THR A O 1
ATOM 621 N N . ILE A 1 84 ? -17.030 -10.266 8.457 1.00 60.41 84 ILE A N 1
ATOM 622 C CA . ILE A 1 84 ? -17.269 -11.713 8.321 1.00 60.41 84 ILE A CA 1
ATOM 623 C C . ILE A 1 84 ? -17.870 -12.030 6.942 1.00 60.41 84 ILE A C 1
ATOM 625 O O . ILE A 1 84 ? -17.463 -12.997 6.295 1.00 60.41 84 ILE A O 1
ATOM 629 N N . ALA A 1 85 ? -18.787 -11.184 6.472 1.00 59.44 85 ALA A N 1
ATOM 630 C CA . ALA A 1 85 ? -19.364 -11.224 5.131 1.00 59.44 85 ALA A CA 1
ATOM 631 C C . ALA A 1 85 ? -18.302 -11.090 4.021 1.00 59.44 85 ALA A C 1
ATOM 633 O O . ALA A 1 85 ? -18.260 -11.918 3.111 1.00 59.44 85 ALA A O 1
ATOM 634 N N . SER A 1 86 ? -17.406 -10.104 4.121 1.00 56.62 86 SER A N 1
ATOM 635 C CA . SER A 1 86 ? -16.317 -9.838 3.168 1.00 56.62 86 SER A CA 1
ATOM 636 C C . SER A 1 86 ? -15.363 -11.034 3.045 1.00 56.62 86 SER A C 1
ATOM 638 O O . SER A 1 86 ? -15.094 -11.512 1.940 1.00 56.62 86 SER A O 1
ATOM 640 N N . VAL A 1 87 ? -14.950 -11.624 4.174 1.00 59.56 87 VAL A N 1
ATOM 641 C CA . VAL A 1 87 ? -14.104 -12.832 4.193 1.00 59.56 87 VAL A CA 1
ATOM 642 C C . VAL A 1 87 ? -14.831 -14.040 3.594 1.00 59.56 87 VAL A C 1
ATOM 644 O O . VAL A 1 87 ? -14.246 -14.786 2.806 1.00 59.56 87 VAL A O 1
ATOM 647 N N . CYS A 1 88 ? -16.113 -14.231 3.914 1.00 54.75 88 CYS A N 1
ATOM 648 C CA . CYS A 1 88 ? -16.903 -15.339 3.378 1.00 54.75 88 CYS A CA 1
ATOM 649 C C . CYS A 1 88 ? -17.105 -15.211 1.859 1.00 54.75 88 CYS A C 1
ATOM 651 O O . CYS A 1 88 ? -16.961 -16.190 1.120 1.00 54.75 88 CYS A O 1
ATOM 653 N N . CYS A 1 89 ? -17.361 -13.995 1.375 1.00 49.97 89 CYS A N 1
ATOM 654 C CA . CYS A 1 89 ? -17.559 -13.711 -0.040 1.00 49.97 89 CYS A CA 1
ATOM 655 C C . CYS A 1 89 ? -16.245 -13.824 -0.829 1.00 49.97 89 CYS A C 1
ATOM 657 O O . CYS A 1 89 ? -16.237 -14.405 -1.912 1.00 49.97 89 CYS A O 1
ATOM 659 N N . PHE A 1 90 ? -15.110 -13.385 -0.268 1.00 50.00 90 PHE A N 1
ATOM 660 C CA . PHE A 1 90 ? -13.795 -13.536 -0.900 1.00 50.00 90 PHE A CA 1
ATOM 661 C C . PHE A 1 90 ? -13.381 -15.009 -1.027 1.00 50.00 90 PHE A C 1
ATOM 663 O O . PHE A 1 90 ? -12.979 -15.435 -2.108 1.00 50.00 90 PHE A O 1
ATOM 670 N N . VAL A 1 91 ? -13.548 -15.824 0.025 1.00 53.00 91 VAL A N 1
ATOM 671 C CA . VAL A 1 91 ? -13.273 -17.276 -0.030 1.00 53.00 91 VAL A CA 1
ATOM 672 C C . VAL A 1 91 ? -14.205 -17.978 -1.022 1.00 53.00 91 VAL A C 1
ATOM 674 O O . VAL A 1 91 ? -13.765 -18.837 -1.790 1.00 53.00 91 VAL A O 1
ATOM 677 N N . SER A 1 92 ? -15.477 -17.581 -1.056 1.00 48.38 92 SER A N 1
ATOM 678 C CA . SER A 1 92 ? -16.458 -18.127 -1.996 1.00 48.38 92 SER A CA 1
ATOM 679 C C . SER A 1 92 ? -16.127 -17.752 -3.442 1.00 48.38 92 SER A C 1
ATOM 681 O O . SER A 1 92 ?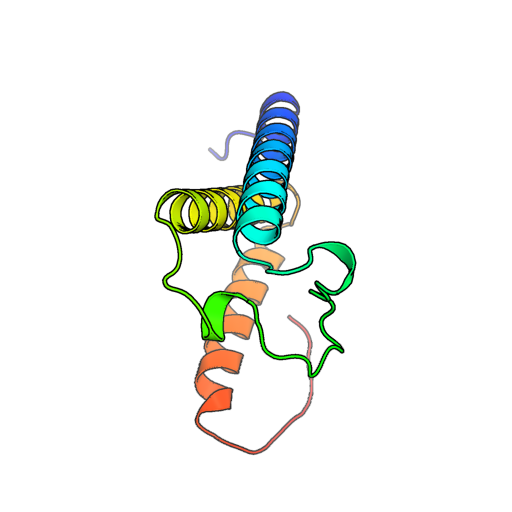 -16.156 -18.620 -4.308 1.00 48.38 92 SER A O 1
ATOM 683 N N . CYS A 1 93 ? -15.730 -16.505 -3.713 1.00 44.97 93 CYS A N 1
ATOM 684 C CA . CYS A 1 93 ? -15.307 -16.040 -5.037 1.00 44.97 93 CYS A CA 1
ATOM 685 C C . CYS A 1 93 ? -13.967 -16.638 -5.486 1.00 44.97 93 CYS A C 1
ATOM 687 O O . CYS A 1 93 ? -13.832 -16.994 -6.656 1.00 44.97 93 CYS A O 1
ATOM 689 N N . PHE A 1 94 ? -13.001 -16.822 -4.581 1.00 44.94 94 PHE A N 1
ATOM 690 C CA . PHE A 1 94 ? -11.730 -17.476 -4.904 1.00 44.94 94 PHE A CA 1
ATOM 691 C C . PHE A 1 94 ? -11.941 -18.955 -5.268 1.00 44.94 94 PHE A C 1
ATOM 693 O O . PHE A 1 94 ? -11.375 -19.438 -6.247 1.00 44.94 94 PHE A O 1
ATOM 700 N N . ASN A 1 95 ? -12.839 -19.661 -4.568 1.00 43.53 95 ASN A N 1
ATOM 701 C CA . ASN A 1 95 ? -13.263 -21.009 -4.971 1.00 43.53 95 ASN A CA 1
ATOM 702 C C . ASN A 1 95 ? -14.080 -21.021 -6.277 1.00 43.53 95 ASN A C 1
ATOM 704 O O . ASN A 1 95 ? -14.017 -21.991 -7.038 1.00 43.53 95 ASN A O 1
ATOM 708 N N . ARG A 1 96 ? -14.806 -19.940 -6.582 1.00 40.69 96 ARG A N 1
ATOM 709 C CA . ARG A 1 96 ? -15.594 -19.797 -7.817 1.00 40.69 96 ARG A CA 1
ATOM 710 C C . ARG A 1 96 ? -14.747 -19.522 -9.060 1.00 40.69 96 ARG A C 1
ATOM 712 O O . ARG A 1 96 ? -15.159 -19.892 -10.149 1.00 40.69 96 ARG A O 1
ATOM 719 N N . PHE A 1 97 ? -13.539 -18.968 -8.940 1.00 37.72 97 PHE A N 1
ATOM 720 C CA . PHE A 1 97 ? -12.624 -18.863 -10.091 1.00 37.72 97 PHE A CA 1
ATOM 721 C C . PHE A 1 97 ? -12.156 -20.230 -10.615 1.00 37.72 97 PHE A C 1
ATOM 723 O O . PHE A 1 97 ? -11.753 -20.341 -11.771 1.00 37.72 97 PHE A O 1
ATOM 730 N N . ARG A 1 98 ? -12.255 -21.293 -9.803 1.00 39.09 98 ARG A N 1
ATOM 731 C CA . ARG A 1 98 ? -11.970 -22.668 -10.239 1.00 39.09 98 ARG A CA 1
ATOM 732 C C . ARG A 1 98 ? -13.183 -23.380 -10.845 1.00 39.09 98 ARG A C 1
ATOM 734 O O . ARG A 1 98 ? -13.029 -24.443 -11.438 1.00 39.09 98 ARG A O 1
ATOM 741 N N . THR A 1 99 ? -14.379 -22.820 -10.702 1.00 33.41 99 THR A N 1
ATOM 742 C CA . THR A 1 99 ? -15.622 -23.424 -11.181 1.00 33.41 99 THR A CA 1
ATOM 743 C C . THR A 1 99 ? -16.484 -22.351 -11.822 1.00 33.41 99 THR A C 1
ATOM 745 O O . THR A 1 99 ? -17.229 -21.620 -11.175 1.00 33.41 99 THR A O 1
ATOM 748 N N . GLN A 1 100 ? -16.373 -22.263 -13.144 1.00 42.59 100 GLN A N 1
ATOM 749 C CA . GLN A 1 100 ? -17.414 -21.667 -13.962 1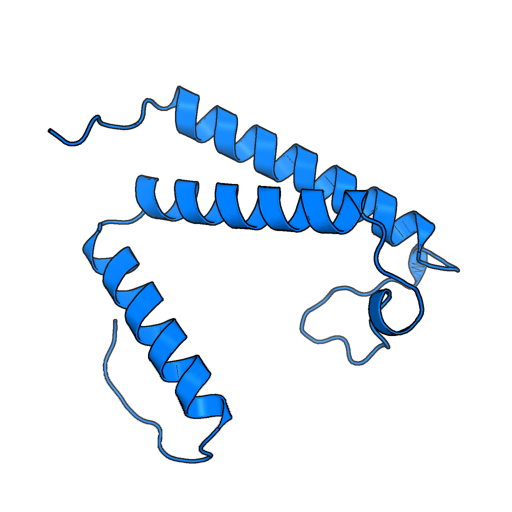.00 42.59 100 GLN A CA 1
ATOM 750 C C . GLN A 1 100 ? -18.784 -22.188 -13.495 1.00 42.59 100 GLN A C 1
ATOM 752 O O . GLN A 1 100 ? -18.941 -23.386 -13.256 1.00 42.59 100 GLN A O 1
ATOM 757 N N . CYS A 1 101 ? -19.738 -21.257 -13.438 1.00 38.53 101 CYS A N 1
ATOM 758 C CA . CYS A 1 101 ? -21.188 -21.433 -13.341 1.00 38.53 101 CYS A CA 1
ATOM 759 C C . CYS A 1 101 ? -21.850 -21.096 -11.992 1.00 38.53 101 CYS A C 1
ATOM 761 O O . CYS A 1 101 ? -21.419 -21.461 -10.903 1.00 38.53 101 CYS A O 1
ATOM 763 N N . CYS A 1 102 ? -22.996 -20.431 -12.157 1.00 32.75 102 CYS A N 1
ATOM 764 C CA . CYS A 1 102 ? -24.111 -20.291 -11.222 1.00 32.75 102 CYS A CA 1
ATOM 765 C C . CYS A 1 102 ? -24.042 -19.146 -10.210 1.00 32.75 102 CYS A C 1
ATOM 767 O O . CYS A 1 102 ? -23.908 -19.383 -9.017 1.00 32.75 102 CYS A O 1
ATOM 769 N N . VAL A 1 103 ? -24.261 -17.909 -10.680 1.00 42.16 103 VAL A N 1
ATOM 770 C CA . VAL A 1 103 ? -25.147 -16.919 -10.002 1.00 42.16 103 VAL A CA 1
ATOM 771 C C . VAL A 1 103 ? -26.538 -17.599 -9.832 1.00 42.16 103 VAL A C 1
ATOM 773 O O . VAL A 1 103 ? -26.829 -18.460 -10.666 1.00 42.16 103 VAL A O 1
ATOM 776 N N . PRO A 1 104 ? -27.428 -17.255 -8.867 1.00 62.28 104 PRO A N 1
ATOM 777 C CA . PRO A 1 104 ? -27.521 -15.941 -8.234 1.00 62.28 104 PRO A CA 1
ATOM 778 C C . PRO A 1 104 ? -27.950 -15.896 -6.738 1.00 62.28 104 PRO A C 1
ATOM 780 O O . PRO A 1 104 ? -28.274 -16.900 -6.121 1.00 62.28 104 PRO A O 1
ATOM 783 N N . ILE A 1 105 ? -28.052 -14.654 -6.244 1.00 47.88 105 ILE A N 1
ATOM 784 C CA . ILE A 1 105 ? -28.912 -14.142 -5.154 1.00 47.88 105 ILE A CA 1
ATOM 785 C C . ILE A 1 105 ? -28.445 -14.292 -3.682 1.00 47.88 105 ILE A C 1
ATOM 787 O O . ILE A 1 105 ? -28.278 -15.387 -3.160 1.00 47.88 105 ILE A O 1
ATOM 791 N N . ILE A 1 106 ? -28.457 -13.123 -3.019 1.00 43.91 106 ILE A N 1
ATOM 792 C CA . ILE A 1 106 ? -28.666 -12.795 -1.588 1.00 43.91 106 ILE A CA 1
ATOM 793 C C . ILE A 1 106 ? -27.415 -12.280 -0.846 1.00 43.91 106 ILE A C 1
ATOM 795 O O . ILE A 1 106 ? -26.341 -12.864 -0.975 1.00 43.91 106 ILE A O 1
ATOM 799 N N . PRO A 1 107 ? -27.545 -11.125 -0.150 1.00 41.09 107 PRO A N 1
ATOM 800 C CA . PRO A 1 107 ? -26.449 -10.222 0.136 1.00 41.09 107 PRO A CA 1
ATOM 801 C C . PRO A 1 107 ? -25.741 -10.623 1.427 1.00 41.09 107 PRO A C 1
ATOM 803 O O . PRO A 1 107 ? -26.367 -11.030 2.407 1.00 41.09 107 PRO A O 1
ATOM 806 N N . CYS A 1 108 ? -24.426 -10.492 1.389 1.00 39.50 108 CYS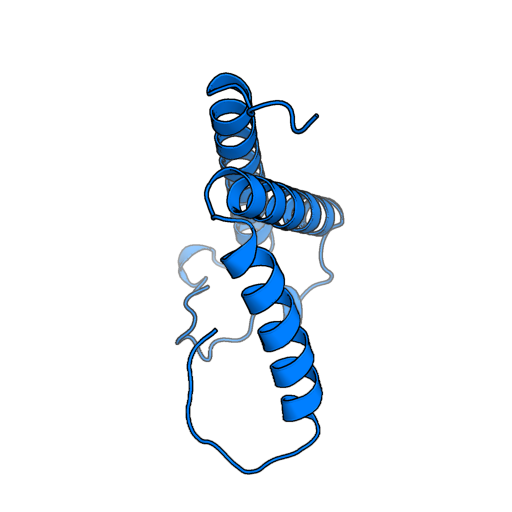 A N 1
ATOM 807 C CA . CYS A 1 108 ? -23.585 -10.350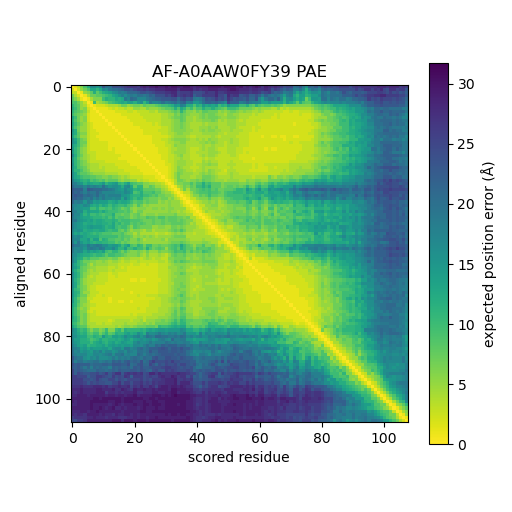 2.561 1.00 39.50 108 CYS A CA 1
ATOM 808 C C . CYS A 1 108 ? -23.322 -8.855 2.754 1.00 39.50 108 CYS A C 1
ATOM 810 O O . CYS A 1 108 ? -23.122 -8.178 1.717 1.00 39.50 108 CYS A O 1
#

Nearest PDB structures (foldseek):
  2p7n-assembly1_A-2  TM=2.934E-01  e=9.235E+00  Chromobacterium violaceum

Organism: NCBI:txid2478898

Mean predicted aligned error: 12.21 Å

Solvent-accessible surface area (backbone atoms only — not comparable to full-atom values): 6638 Å² total; per-residue (Å²): 132,86,75,77,79,52,71,68,55,54,53,49,38,53,52,49,36,49,55,22,50,52,50,42,52,55,50,50,44,70,66,35,95,51,55,91,74,65,70,85,56,92,86,53,84,66,83,56,71,69,80,77,42,84,77,53,66,71,47,53,53,25,48,54,50,31,54,54,34,52,54,51,50,48,64,70,75,44,60,71,71,53,56,55,31,51,54,52,50,50,56,51,50,62,58,38,75,77,40,88,80,79,85,83,90,84,89,113